Protein AF-A0A2M9E9L6-F1 (afdb_monomer)

Radius of gyration: 20.83 Å; Cα contacts (8 Å, |Δi|>4): 170; chains: 1; bounding box: 74×51×31 Å

Nearest PDB structures (foldseek):
  2jn8-assembly1_A  TM=4.006E-01  e=9.683E+00  Salmonella enterica subsp. enterica serovar Typhimurium

Mean predicted aligned error: 12.69 Å

Solvent-accessible surface area (backbone atoms only — not comparable to full-atom values): 9141 Å² total; per-residue (Å²): 135,89,84,88,84,89,82,85,83,83,83,78,82,79,83,78,89,73,78,92,71,77,86,67,81,83,75,62,91,82,66,75,85,36,54,53,60,67,62,39,15,19,46,47,18,56,71,64,54,87,64,100,43,71,67,43,35,31,51,41,15,46,14,45,46,52,56,44,73,90,54,90,35,72,74,32,40,70,60,47,53,50,43,58,75,68,61,67,56,66,68,58,46,49,53,21,43,52,30,31,52,30,46,72,73,59,80,42,87,66,57,77,65,50,64,69,18,51,40,82,41,75,68,91,81,72,92,84,64,87,75,61,54,36,75,45,96,74,35,30,26,25,64,78,87,129

Secondary structure (DSSP, 8-state):
----------------------------TTS-----HHHHHHHHHHHH--SS-HHHHHHHHHHHHHTTSSS-----HHHHHHHHHT---HHHHHHHHHHHHHHHTT-S---GGGTT--EEEETTT--SSSPPSEEETTEEEE----

Foldseek 3Di:
DDDDDDDDDDPDDDPDPDDDDDPDPPPPVPFDWDQDQLQQLLLQLLVPVPDPDLLSLLLSLLLSSLQVPPDSGDTCRVSVVVCVVVPPDVVSSVSSSVSNCCNVVVVDDRPPLSNQFNDKDQPDDDPPDPFASDDDPRIGTHHDDD

Structure (mmCIF, N/CA/C/O backbone):
data_AF-A0A2M9E9L6-F1
#
_entry.id   AF-A0A2M9E9L6-F1
#
loop_
_atom_site.group_PDB
_atom_site.id
_atom_site.type_symbol
_atom_site.label_atom_id
_atom_site.label_alt_id
_atom_site.label_comp_id
_atom_site.label_asym_id
_atom_site.label_entity_id
_atom_site.label_seq_id
_atom_site.pdbx_PDB_ins_code
_atom_site.Cartn_x
_atom_site.Cartn_y
_atom_site.Cartn_z
_atom_site.occupancy
_atom_site.B_iso_or_equiv
_atom_site.auth_seq_id
_atom_site.auth_comp_id
_atom_site.auth_asym_id
_atom_site.auth_atom_id
_atom_site.pdbx_PDB_model_num
ATOM 1 N N . MET A 1 1 ? -56.178 -0.144 17.729 1.00 40.50 1 MET A N 1
ATOM 2 C CA . MET A 1 1 ? -54.781 -0.506 17.418 1.00 40.50 1 MET A CA 1
ATOM 3 C C . MET A 1 1 ? -54.014 0.782 17.161 1.00 40.50 1 MET A C 1
ATOM 5 O O . MET A 1 1 ? -54.379 1.508 16.248 1.00 40.50 1 MET A O 1
ATOM 9 N N . ALA A 1 2 ? -53.052 1.102 18.033 1.00 42.97 2 ALA A N 1
ATOM 10 C CA . ALA A 1 2 ? -52.011 2.111 17.805 1.00 42.97 2 ALA A CA 1
ATOM 11 C C . ALA A 1 2 ? -51.017 1.566 16.753 1.00 42.97 2 ALA A C 1
ATOM 13 O O . ALA A 1 2 ? -50.943 0.351 16.588 1.0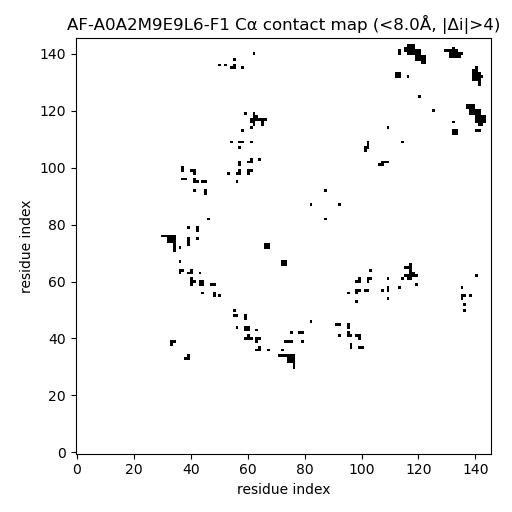0 42.97 2 ALA A O 1
ATOM 14 N N . ILE A 1 3 ? -50.312 2.389 15.974 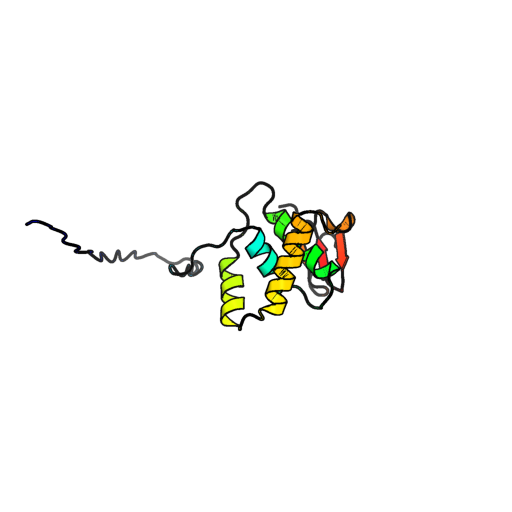1.00 44.84 3 ILE A N 1
ATOM 15 C CA . ILE A 1 3 ? -49.006 2.961 16.341 1.00 44.84 3 ILE A CA 1
ATOM 16 C C . ILE A 1 3 ? -48.778 4.286 15.582 1.00 44.84 3 ILE A C 1
ATOM 18 O O . ILE A 1 3 ? -48.982 4.380 14.374 1.00 44.84 3 ILE A O 1
ATOM 22 N N . LEU A 1 4 ? -48.354 5.289 16.356 1.00 45.16 4 LEU A N 1
ATOM 23 C CA . LEU A 1 4 ? -47.813 6.598 15.979 1.00 45.16 4 LEU A CA 1
ATOM 24 C C . LEU A 1 4 ? -46.447 6.491 15.283 1.00 45.16 4 LEU A C 1
ATOM 26 O O . LEU A 1 4 ? -45.676 5.588 15.591 1.00 45.16 4 LEU A O 1
ATOM 30 N N . GLY A 1 5 ? -46.077 7.496 14.482 1.00 38.19 5 GLY A N 1
ATOM 31 C CA . GLY A 1 5 ? -44.672 7.680 14.099 1.00 38.19 5 GLY A CA 1
ATOM 32 C C . GLY A 1 5 ? -44.402 8.756 13.054 1.00 38.19 5 GLY A C 1
ATOM 33 O O . GLY A 1 5 ? -43.938 8.451 11.965 1.00 38.19 5 GLY A O 1
ATOM 34 N N . LEU A 1 6 ? -44.709 10.006 13.391 1.00 49.12 6 LEU A N 1
ATOM 35 C CA . LEU A 1 6 ? -44.380 11.217 12.638 1.00 49.12 6 LEU A CA 1
ATOM 36 C C . LEU A 1 6 ? -42.847 11.348 12.473 1.00 49.12 6 LEU A C 1
ATOM 38 O O . LEU A 1 6 ? -42.148 11.426 13.478 1.00 49.12 6 LEU A O 1
ATOM 42 N N . TYR A 1 7 ? -42.325 11.448 11.247 1.00 43.78 7 TYR A N 1
ATOM 43 C CA . TYR A 1 7 ? -40.951 11.916 11.006 1.00 43.78 7 TYR A CA 1
ATOM 44 C C . TYR A 1 7 ? -40.972 13.127 10.074 1.00 43.78 7 TYR A C 1
ATOM 46 O O . TYR A 1 7 ? -40.875 13.019 8.855 1.00 43.78 7 TYR A O 1
ATOM 54 N N . ALA A 1 8 ? -41.121 14.302 10.684 1.00 49.31 8 ALA A N 1
ATOM 55 C CA . ALA A 1 8 ? -40.757 15.573 10.080 1.00 49.31 8 ALA A CA 1
ATOM 56 C C . ALA A 1 8 ? -39.266 15.807 10.358 1.00 49.31 8 ALA A C 1
ATOM 58 O O . ALA A 1 8 ? -38.882 15.972 11.515 1.00 49.31 8 ALA A O 1
ATOM 59 N N . LEU A 1 9 ? -38.423 15.814 9.324 1.00 48.72 9 LEU A N 1
ATOM 60 C CA . LEU A 1 9 ? -37.043 16.286 9.445 1.00 48.72 9 LEU A CA 1
ATOM 61 C C . LEU A 1 9 ? -36.946 17.684 8.839 1.00 48.72 9 LEU A C 1
ATOM 63 O O . LEU A 1 9 ? -37.051 17.889 7.632 1.00 48.72 9 LEU A O 1
ATOM 67 N N . ILE A 1 10 ? -36.804 18.647 9.743 1.00 50.03 10 ILE A N 1
ATOM 68 C CA . ILE A 1 10 ? -36.589 20.066 9.490 1.00 50.03 10 ILE A CA 1
ATOM 69 C C . ILE A 1 10 ? -35.174 20.230 8.922 1.00 50.03 10 ILE A C 1
ATOM 71 O O . ILE A 1 10 ? -34.191 20.003 9.624 1.00 50.03 10 ILE A O 1
ATOM 75 N N . ALA A 1 11 ? -35.060 20.638 7.658 1.00 44.47 11 ALA A N 1
ATOM 76 C CA . ALA A 1 11 ? -33.795 21.061 7.066 1.00 44.47 11 ALA A CA 1
ATOM 77 C C . ALA A 1 11 ? -33.554 22.546 7.384 1.00 44.47 11 ALA A C 1
ATOM 79 O O . ALA A 1 11 ? -33.914 23.434 6.614 1.00 44.47 11 ALA A O 1
ATOM 80 N N . THR A 1 12 ? -32.963 22.840 8.540 1.00 45.19 12 THR A N 1
ATOM 81 C CA . THR A 1 12 ? -32.396 24.169 8.808 1.00 45.19 12 THR A CA 1
ATOM 82 C C . THR A 1 12 ? -31.059 24.305 8.085 1.00 45.19 12 THR A C 1
ATOM 84 O O . THR A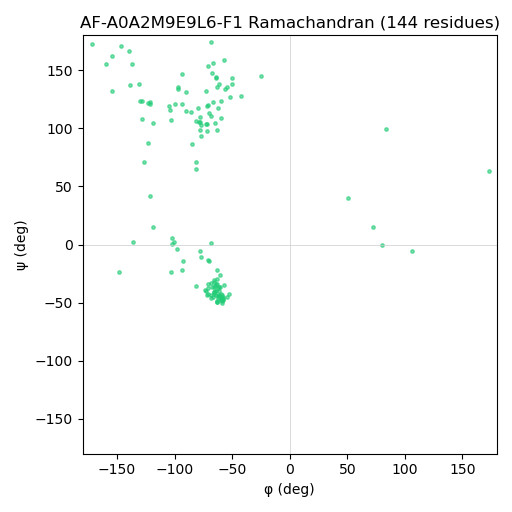 1 12 ? -30.045 23.777 8.535 1.00 45.19 12 THR A O 1
ATOM 87 N N . ALA A 1 13 ? -31.053 25.029 6.964 1.00 43.72 13 ALA A N 1
ATOM 88 C CA . ALA A 1 13 ? -29.832 25.498 6.320 1.00 43.72 13 ALA A CA 1
ATOM 89 C C . ALA A 1 13 ? -29.226 26.637 7.158 1.00 43.72 13 ALA A C 1
ATOM 91 O O . ALA A 1 13 ? -29.718 27.765 7.143 1.00 43.72 13 ALA A O 1
ATOM 92 N N . ILE A 1 14 ? -28.164 26.347 7.910 1.00 48.03 14 ILE A N 1
ATOM 93 C CA . ILE A 1 14 ? -27.351 27.388 8.544 1.00 48.03 14 ILE A CA 1
ATOM 94 C C . ILE A 1 14 ? -26.452 27.981 7.454 1.00 48.03 14 ILE A C 1
ATOM 96 O O . ILE A 1 14 ? -25.477 27.364 7.032 1.00 48.03 14 ILE A O 1
ATOM 100 N N . VAL A 1 15 ? -26.781 29.187 6.988 1.00 43.91 15 VAL A N 1
ATOM 101 C CA . VAL A 1 15 ? -25.885 29.984 6.140 1.00 43.91 15 VAL A CA 1
ATOM 102 C C . VAL A 1 15 ? -24.811 30.592 7.038 1.00 43.91 15 VAL A C 1
ATOM 104 O O . VAL A 1 15 ? -24.998 31.663 7.615 1.00 43.91 15 VAL A O 1
ATOM 107 N N . VAL A 1 16 ? -23.672 29.911 7.170 1.00 48.97 16 VAL A N 1
ATOM 108 C CA . VAL A 1 16 ? -22.464 30.517 7.739 1.00 48.97 16 VAL A CA 1
ATOM 109 C C . VAL A 1 16 ? -21.818 31.372 6.650 1.00 48.97 16 VAL A C 1
ATOM 111 O O . VAL A 1 16 ? -21.209 30.858 5.715 1.00 48.97 16 VAL A O 1
ATOM 114 N N . ARG A 1 17 ? -21.948 32.699 6.752 1.00 49.47 17 ARG A N 1
ATOM 115 C CA . ARG A 1 17 ? -21.057 33.624 6.037 1.00 49.47 17 ARG A CA 1
ATOM 116 C C . ARG A 1 17 ? -19.685 33.574 6.715 1.00 49.47 17 ARG A C 1
ATOM 118 O O . ARG A 1 17 ? -19.488 34.221 7.738 1.00 49.47 17 ARG A O 1
ATOM 125 N N . GLY A 1 18 ? -18.764 32.794 6.153 1.00 40.31 18 GLY A N 1
ATOM 126 C CA . GLY A 1 18 ? -17.349 32.772 6.526 1.00 40.31 18 GLY A CA 1
ATOM 127 C C . GLY A 1 18 ? -16.515 33.591 5.543 1.00 40.31 18 GLY A C 1
ATOM 128 O O . GLY A 1 18 ? -16.534 33.339 4.341 1.00 40.31 18 GLY A O 1
ATOM 129 N N . THR A 1 19 ? -15.826 34.604 6.059 1.00 55.56 19 THR A N 1
ATOM 130 C CA . THR A 1 19 ? -14.842 35.445 5.366 1.00 55.56 19 THR A CA 1
ATOM 131 C C . THR A 1 19 ? -13.582 34.654 5.005 1.00 55.56 19 THR A C 1
ATOM 133 O O . THR A 1 19 ? -13.196 33.753 5.742 1.00 55.56 19 THR A O 1
ATOM 136 N N . GLY A 1 20 ? -12.953 35.019 3.885 1.00 58.00 20 GLY A N 1
ATOM 137 C CA . GLY A 1 20 ? -11.860 34.299 3.228 1.00 58.00 20 GLY A CA 1
ATOM 138 C C . GLY A 1 20 ? -10.751 33.720 4.113 1.00 58.00 20 GLY A C 1
ATOM 139 O O . GLY A 1 20 ? -10.097 34.431 4.871 1.00 58.00 20 GLY A O 1
ATOM 140 N N . HIS A 1 21 ? -10.497 32.434 3.902 1.00 46.31 21 HIS A N 1
ATOM 141 C CA . HIS A 1 21 ? -9.195 31.767 3.885 1.00 46.31 21 HIS A CA 1
ATOM 142 C C . HIS A 1 21 ? -9.385 30.456 3.105 1.00 46.31 21 HIS A C 1
ATOM 144 O O . HIS A 1 21 ? -10.525 30.014 2.971 1.00 46.31 21 HIS A O 1
ATOM 150 N N . ASP A 1 22 ? -8.303 29.939 2.524 1.00 50.59 22 ASP A N 1
ATOM 151 C CA . ASP A 1 22 ? -8.204 28.821 1.568 1.00 50.59 22 ASP A CA 1
ATOM 152 C C . ASP A 1 22 ? -9.329 27.771 1.586 1.00 50.59 22 ASP A C 1
ATOM 154 O O . ASP A 1 22 ? -9.821 27.410 2.659 1.00 50.59 22 ASP A O 1
ATOM 158 N N . PRO A 1 23 ? -9.716 27.204 0.421 1.00 48.25 23 PRO A N 1
ATOM 159 C CA . PRO A 1 23 ? -10.699 26.135 0.403 1.00 48.25 23 PRO A CA 1
ATOM 160 C C . PRO A 1 23 ? -10.167 24.963 1.231 1.00 48.25 23 PRO A C 1
ATOM 162 O O . PRO A 1 23 ? -9.230 24.268 0.834 1.00 48.25 23 PRO A O 1
ATOM 165 N N . ALA A 1 24 ? -10.784 24.754 2.395 1.00 49.69 24 ALA A N 1
ATOM 166 C CA . ALA A 1 24 ? -10.629 23.534 3.160 1.00 49.69 24 ALA A CA 1
ATOM 167 C C . ALA A 1 24 ? -10.877 22.340 2.222 1.00 49.69 24 ALA A C 1
ATOM 169 O O . ALA A 1 24 ? -11.732 22.435 1.330 1.00 49.69 24 ALA A O 1
ATOM 170 N N . PRO A 1 25 ? -10.143 21.227 2.387 1.00 49.69 25 PRO A N 1
ATOM 171 C CA . PRO A 1 25 ? -10.382 20.035 1.592 1.00 49.69 25 PRO A CA 1
ATOM 172 C C . PRO A 1 25 ? -11.868 19.679 1.672 1.00 49.69 25 PRO A C 1
ATOM 174 O O . PRO A 1 25 ? -12.442 19.602 2.759 1.00 49.69 25 PRO A O 1
ATOM 177 N N . VAL A 1 26 ? -12.497 19.523 0.505 1.00 52.47 26 VAL A N 1
ATOM 178 C CA . VAL A 1 26 ? -13.894 19.103 0.399 1.00 52.47 26 VAL A CA 1
ATOM 179 C C . VAL A 1 26 ? -13.980 17.696 0.978 1.00 52.47 26 VAL A C 1
ATOM 181 O O . VAL A 1 26 ? -13.635 16.717 0.320 1.00 52.47 26 VAL A O 1
ATOM 184 N N . VAL A 1 27 ? -14.402 17.609 2.237 1.00 51.69 27 VAL A N 1
ATOM 185 C CA . VAL A 1 27 ? -14.839 16.359 2.849 1.00 51.69 27 VAL A CA 1
ATOM 186 C C . VAL A 1 27 ? -16.177 16.039 2.201 1.00 51.69 27 VAL A C 1
ATOM 188 O O . VAL A 1 27 ? -17.170 16.704 2.484 1.00 51.69 27 VAL A O 1
ATOM 191 N N . ASP A 1 28 ? -16.189 15.080 1.277 1.00 49.00 28 ASP A N 1
ATOM 192 C CA . ASP A 1 28 ? -17.430 14.525 0.743 1.00 49.00 28 ASP A CA 1
ATOM 193 C C . ASP A 1 28 ? -18.105 13.723 1.872 1.00 49.00 28 ASP A C 1
ATOM 195 O O . ASP A 1 28 ? -17.573 12.686 2.280 1.00 49.00 28 ASP A O 1
ATOM 199 N N . PRO A 1 29 ? -19.243 14.185 2.423 1.00 50.19 29 PRO A N 1
ATOM 200 C CA . PRO A 1 29 ? -19.866 13.569 3.593 1.00 50.19 29 PRO A CA 1
ATOM 201 C C . PRO A 1 29 ? -20.455 12.173 3.318 1.00 50.19 29 PRO A C 1
ATOM 203 O O . PRO A 1 29 ? -21.039 11.575 4.221 1.00 50.19 29 PRO A O 1
ATOM 206 N N . GLY A 1 30 ? -20.337 11.646 2.093 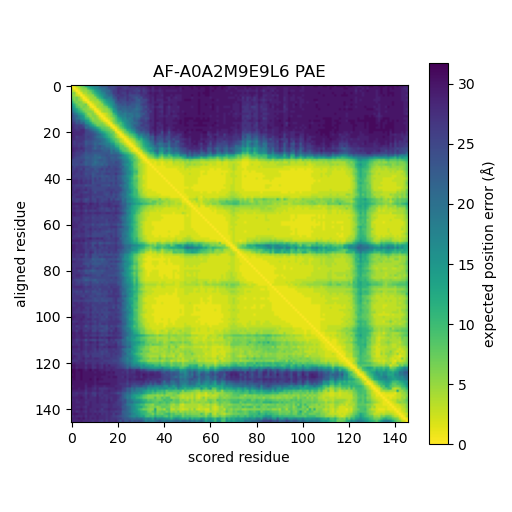1.00 57.97 30 GLY A N 1
ATOM 207 C CA . GLY A 1 30 ? -20.860 10.336 1.705 1.00 57.97 30 GLY A CA 1
ATOM 208 C C . GLY A 1 30 ? -19.894 9.152 1.832 1.00 57.97 30 GLY A C 1
ATOM 209 O O . GLY A 1 30 ? -20.361 8.014 1.764 1.00 57.97 30 GLY A O 1
ATOM 210 N N . ILE A 1 31 ? -18.582 9.367 2.002 1.00 59.44 31 ILE A N 1
ATOM 211 C CA . ILE A 1 31 ? -17.608 8.261 2.069 1.00 59.44 31 ILE A CA 1
ATOM 212 C C . ILE A 1 31 ? -17.174 8.040 3.525 1.00 59.44 31 ILE A C 1
ATOM 214 O O . ILE A 1 31 ? -16.558 8.932 4.110 1.00 59.44 31 ILE A O 1
ATOM 218 N N . PRO A 1 32 ? -17.474 6.875 4.130 1.00 77.06 32 PRO A N 1
ATOM 219 C CA . PRO A 1 32 ? -17.002 6.571 5.473 1.00 77.06 32 PRO A CA 1
ATOM 220 C C . PRO A 1 32 ? -15.473 6.512 5.492 1.00 77.06 32 PRO A C 1
ATOM 222 O O . PRO A 1 32 ? -14.866 5.896 4.619 1.00 77.06 32 PRO A O 1
ATOM 225 N N . THR A 1 33 ? -14.873 7.129 6.510 1.00 86.69 33 THR A N 1
ATOM 226 C CA . THR A 1 33 ? -13.435 7.065 6.782 1.00 86.69 33 THR A CA 1
ATOM 227 C C . THR A 1 33 ? -12.975 5.613 6.928 1.00 86.69 33 THR A C 1
ATOM 229 O O . THR A 1 33 ? -13.583 4.823 7.654 1.00 86.69 33 THR A O 1
ATOM 232 N N . VAL A 1 34 ? -11.870 5.272 6.271 1.00 89.06 34 VAL A N 1
ATOM 233 C CA . VAL A 1 34 ? -11.252 3.950 6.262 1.00 89.06 34 VAL A CA 1
ATOM 234 C C . VAL A 1 34 ? -9.855 4.083 6.847 1.00 89.06 34 VAL A C 1
ATOM 236 O O . VAL A 1 34 ? -8.929 4.546 6.192 1.00 89.06 34 VAL A O 1
ATOM 239 N N . THR A 1 35 ? -9.711 3.639 8.092 1.00 91.75 35 THR A N 1
ATOM 240 C CA . THR A 1 35 ? -8.445 3.617 8.848 1.00 91.75 35 THR A CA 1
ATOM 241 C C . THR A 1 35 ? -8.045 2.196 9.242 1.00 91.75 35 THR A C 1
ATOM 243 O O . THR A 1 35 ? -7.215 1.990 10.124 1.00 91.75 35 THR A O 1
ATOM 246 N N . GLN A 1 36 ? -8.656 1.174 8.633 1.00 92.50 36 GLN A N 1
ATOM 247 C CA . GLN A 1 36 ? -8.338 -0.210 8.965 1.00 92.50 36 GLN A CA 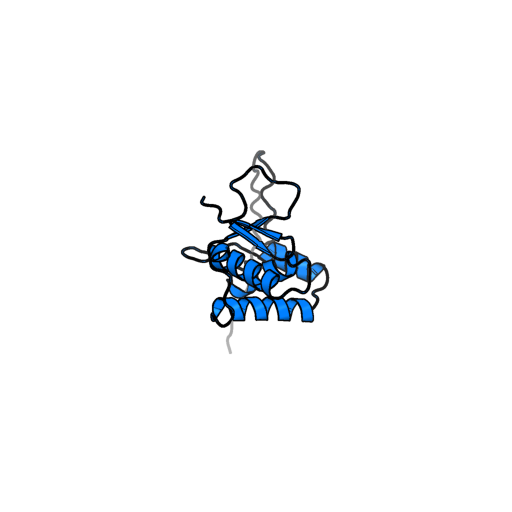1
ATOM 248 C C . GLN A 1 36 ? -6.939 -0.569 8.424 1.00 92.50 36 GLN A C 1
ATOM 250 O O . GLN A 1 36 ? -6.768 -0.561 7.199 1.00 92.50 36 GLN A O 1
ATOM 255 N N . PRO A 1 37 ? -5.965 -0.954 9.282 1.00 94.19 37 PRO A N 1
ATOM 256 C CA . PRO A 1 37 ? -4.559 -1.101 8.888 1.00 94.19 37 PRO A CA 1
ATOM 257 C C . PRO A 1 37 ? -4.366 -2.023 7.687 1.00 94.19 37 PRO A C 1
ATOM 259 O O . PRO A 1 37 ? -3.691 -1.670 6.724 1.00 94.19 37 PRO A O 1
ATOM 262 N N . ARG A 1 38 ? -5.044 -3.176 7.701 1.00 96.12 38 ARG A N 1
ATOM 263 C CA . ARG A 1 38 ? -5.000 -4.159 6.616 1.00 96.12 38 ARG A CA 1
ATOM 264 C C . ARG A 1 38 ? -5.435 -3.572 5.271 1.00 96.12 38 ARG A C 1
ATOM 266 O O . ARG A 1 38 ? -4.769 -3.771 4.260 1.00 96.12 38 ARG A O 1
ATOM 273 N N . VAL A 1 39 ? -6.557 -2.849 5.258 1.00 95.94 39 VAL A N 1
ATOM 274 C CA . VAL A 1 39 ? -7.126 -2.276 4.028 1.00 95.94 39 VAL A CA 1
ATOM 275 C C . VAL A 1 39 ? -6.219 -1.172 3.503 1.00 95.94 39 VAL A C 1
ATOM 277 O O . VAL A 1 39 ? -5.885 -1.163 2.322 1.00 95.94 39 VAL A O 1
ATOM 280 N N . CYS A 1 40 ? -5.767 -0.277 4.375 1.00 96.00 40 CYS A N 1
ATOM 281 C CA . CYS A 1 40 ? -4.930 0.841 3.967 1.00 96.00 40 CYS A CA 1
ATOM 282 C C . CYS A 1 40 ? -3.516 0.418 3.556 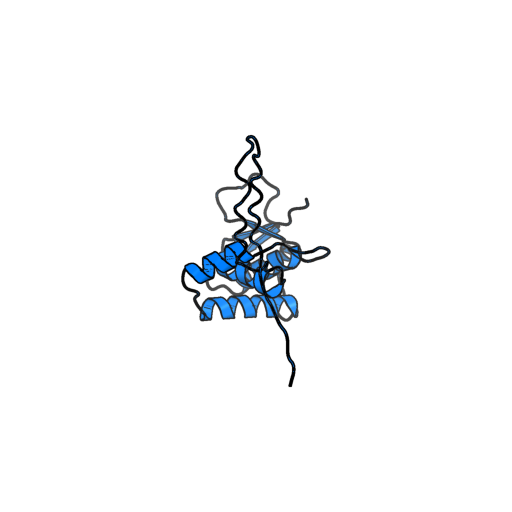1.00 96.00 40 CYS A C 1
ATOM 284 O O . CYS A 1 40 ? -2.965 0.973 2.605 1.00 96.00 40 CYS A O 1
ATOM 286 N N . ALA A 1 41 ? -2.951 -0.614 4.184 1.00 96.38 41 ALA A N 1
ATOM 287 C CA . ALA A 1 41 ? -1.708 -1.214 3.715 1.00 96.38 41 ALA A CA 1
ATOM 288 C C . ALA A 1 41 ? -1.877 -1.845 2.324 1.00 96.38 41 ALA A C 1
ATOM 290 O O . ALA A 1 41 ? -1.023 -1.659 1.458 1.00 96.38 41 ALA A O 1
ATOM 291 N N . ALA A 1 42 ? -3.007 -2.504 2.055 1.00 97.81 42 ALA A N 1
ATOM 292 C CA . ALA A 1 42 ? -3.286 -3.056 0.731 1.00 97.81 42 ALA A CA 1
ATOM 293 C C . ALA A 1 42 ? -3.499 -1.963 -0.330 1.00 97.81 42 ALA A C 1
ATOM 295 O O . ALA A 1 42 ? -3.031 -2.113 -1.457 1.00 97.81 42 ALA A O 1
ATOM 296 N N . VAL A 1 43 ? -4.125 -0.835 0.027 1.00 97.31 43 VAL A N 1
ATOM 297 C CA . VAL A 1 43 ? -4.218 0.359 -0.836 1.00 97.31 43 VAL A CA 1
ATOM 298 C C . VAL A 1 43 ? -2.828 0.879 -1.210 1.00 97.31 43 VAL A C 1
ATOM 300 O O . VAL A 1 43 ? -2.589 1.173 -2.385 1.00 97.31 43 VAL A O 1
ATOM 303 N N . ALA A 1 44 ? -1.898 0.943 -0.252 1.00 96.12 44 ALA A N 1
ATOM 304 C CA . ALA A 1 44 ? -0.521 1.358 -0.512 1.00 96.12 44 ALA A CA 1
ATOM 305 C C . ALA A 1 44 ? 0.186 0.390 -1.474 1.00 96.12 44 ALA A C 1
ATOM 307 O O . ALA A 1 44 ? 0.719 0.827 -2.496 1.00 96.12 44 ALA A O 1
ATOM 308 N N . VAL A 1 45 ? 0.116 -0.923 -1.217 1.00 96.81 45 VAL A N 1
ATOM 309 C CA . VAL A 1 45 ? 0.707 -1.952 -2.093 1.00 96.81 45 VAL A CA 1
ATOM 310 C C . VAL A 1 45 ? 0.116 -1.878 -3.501 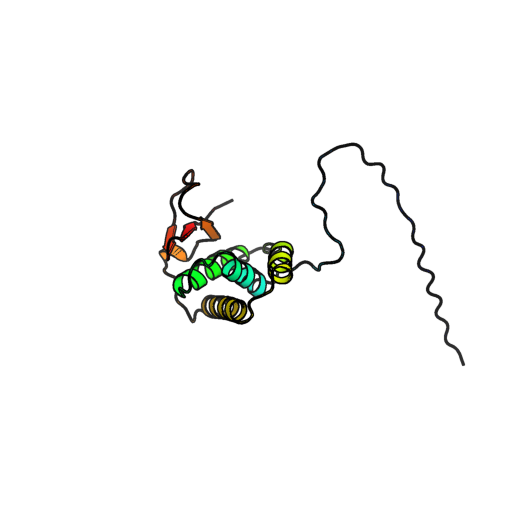1.00 96.81 45 VAL A C 1
ATOM 312 O O . VAL A 1 45 ? 0.861 -1.806 -4.477 1.00 96.81 45 VAL A O 1
ATOM 315 N N . TYR A 1 46 ? -1.213 -1.821 -3.622 1.00 96.50 46 TYR A N 1
ATOM 316 C CA . TYR A 1 46 ? -1.898 -1.725 -4.912 1.00 96.50 46 TYR A CA 1
ATOM 317 C C . TYR A 1 46 ? -1.508 -0.459 -5.684 1.00 96.50 46 TYR A C 1
ATOM 319 O O . TYR A 1 46 ? -1.411 -0.479 -6.909 1.00 96.50 46 TYR A O 1
ATOM 327 N N . SER A 1 47 ? -1.288 0.660 -4.999 1.00 94.38 47 SER A N 1
ATOM 328 C CA . SER A 1 47 ? -0.983 1.929 -5.664 1.00 94.38 47 SER A CA 1
ATOM 329 C C . SER A 1 47 ? 0.486 2.053 -6.059 1.00 94.38 47 SER A C 1
ATOM 331 O O . SER A 1 47 ? 0.785 2.621 -7.107 1.00 94.38 47 SER A O 1
ATOM 333 N N . GLN A 1 48 ? 1.398 1.527 -5.239 1.00 92.69 48 GLN A N 1
ATOM 334 C CA . GLN A 1 48 ? 2.833 1.805 -5.348 1.00 92.69 48 GLN A CA 1
ATOM 335 C C . GLN A 1 48 ? 3.641 0.681 -5.991 1.00 92.69 48 GLN A C 1
ATOM 337 O O . GLN A 1 48 ? 4.713 0.957 -6.527 1.00 92.69 48 GLN A O 1
ATOM 342 N N . ALA A 1 49 ? 3.160 -0.565 -5.965 1.00 91.38 49 ALA A N 1
ATOM 343 C CA . ALA A 1 49 ? 3.860 -1.673 -6.603 1.00 91.38 49 ALA A CA 1
ATOM 344 C C . ALA A 1 49 ? 3.973 -1.439 -8.116 1.00 91.38 49 ALA A C 1
ATOM 346 O O . ALA A 1 49 ? 2.961 -1.357 -8.822 1.00 91.38 49 ALA A O 1
ATOM 347 N N . THR A 1 50 ? 5.209 -1.330 -8.602 1.00 82.25 50 THR A N 1
ATOM 348 C CA . THR A 1 50 ? 5.530 -1.013 -10.000 1.00 82.25 50 THR A CA 1
ATOM 349 C C . THR A 1 50 ? 5.735 -2.259 -10.847 1.00 82.25 50 THR A C 1
ATOM 351 O O . THR A 1 50 ? 5.596 -2.201 -12.067 1.00 82.25 50 THR A O 1
ATOM 354 N N . ILE A 1 51 ? 6.049 -3.387 -10.210 1.00 84.12 51 ILE A N 1
ATOM 355 C CA . ILE A 1 51 ? 6.271 -4.673 -10.863 1.00 84.12 51 ILE A CA 1
ATOM 356 C C . ILE A 1 51 ? 5.649 -5.805 -10.047 1.00 84.12 51 ILE A C 1
ATOM 358 O O . ILE A 1 51 ? 5.298 -5.636 -8.882 1.00 84.12 51 ILE A O 1
ATOM 362 N N . TYR A 1 52 ? 5.538 -6.986 -10.654 1.00 84.12 52 TYR A N 1
ATOM 363 C CA . TYR A 1 52 ? 5.131 -8.195 -9.944 1.00 84.12 52 TYR A CA 1
ATOM 364 C C . TYR A 1 52 ? 6.322 -8.817 -9.201 1.00 84.12 52 TYR A C 1
ATOM 366 O O . TYR A 1 52 ? 6.845 -9.853 -9.605 1.00 84.12 52 TYR A O 1
ATOM 374 N N . ASP A 1 53 ? 6.762 -8.153 -8.133 1.00 88.75 53 ASP A N 1
ATOM 375 C CA . ASP A 1 53 ? 7.804 -8.637 -7.228 1.00 88.75 53 ASP A CA 1
ATOM 376 C C . ASP A 1 53 ? 7.260 -8.738 -5.803 1.00 88.75 53 ASP A C 1
ATOM 378 O O . ASP A 1 53 ? 6.780 -7.766 -5.217 1.00 88.75 53 ASP A O 1
ATOM 382 N N . TRP A 1 54 ? 7.336 -9.944 -5.243 1.00 90.88 54 TRP A N 1
ATOM 383 C CA . TRP A 1 54 ? 6.777 -10.226 -3.926 1.00 90.88 54 TRP A CA 1
ATOM 384 C C . TRP A 1 54 ? 7.495 -9.451 -2.815 1.00 90.88 54 TRP A C 1
ATOM 386 O O . TRP A 1 54 ? 6.855 -8.970 -1.879 1.00 90.88 54 TRP A O 1
ATOM 396 N N . SER A 1 55 ? 8.810 -9.263 -2.945 1.00 90.44 55 SER A N 1
ATOM 397 C CA . SER A 1 55 ? 9.605 -8.511 -1.971 1.00 90.44 55 SER A CA 1
ATOM 398 C C . SER A 1 55 ? 9.186 -7.040 -1.952 1.00 90.44 55 SER A C 1
ATOM 400 O O . SER A 1 55 ? 9.011 -6.463 -0.882 1.00 90.44 55 SER A O 1
ATOM 402 N N . GLN A 1 56 ? 8.952 -6.440 -3.124 1.00 91.50 56 GLN A N 1
ATOM 403 C CA . GLN A 1 56 ? 8.454 -5.072 -3.252 1.00 91.50 56 GLN A CA 1
ATOM 404 C C . GLN A 1 56 ? 7.094 -4.909 -2.564 1.00 91.50 56 GLN A C 1
ATOM 406 O O . GLN A 1 56 ? 6.920 -3.981 -1.774 1.00 91.50 56 GLN A O 1
ATOM 411 N N . HIS A 1 57 ? 6.153 -5.828 -2.807 1.00 95.31 57 HIS A N 1
ATOM 412 C CA . HIS A 1 57 ? 4.849 -5.811 -2.139 1.00 95.31 57 HIS A CA 1
ATOM 413 C C . HIS A 1 57 ? 4.990 -5.887 -0.614 1.00 95.31 57 HIS A C 1
ATOM 415 O O . HIS A 1 57 ? 4.376 -5.096 0.101 1.00 95.31 57 HIS A O 1
ATOM 421 N N . ALA A 1 58 ? 5.827 -6.798 -0.117 1.00 94.75 58 ALA A N 1
ATOM 422 C CA . ALA A 1 58 ? 6.029 -6.986 1.313 1.00 94.75 58 ALA A CA 1
ATOM 423 C C . ALA A 1 58 ? 6.667 -5.761 1.991 1.00 94.75 58 ALA A C 1
ATOM 425 O O . ALA A 1 58 ? 6.257 -5.377 3.086 1.00 94.75 58 ALA A O 1
ATOM 426 N N . VAL A 1 59 ? 7.641 -5.103 1.350 1.00 93.94 59 VAL A N 1
ATOM 427 C CA . VAL A 1 59 ? 8.264 -3.900 1.927 1.00 93.94 59 VAL A CA 1
ATOM 428 C C . VAL A 1 59 ? 7.307 -2.704 1.913 1.00 93.94 59 VAL A C 1
ATOM 430 O O . VAL A 1 59 ? 7.259 -1.969 2.898 1.00 93.94 59 VAL A O 1
ATOM 433 N N . ILE A 1 60 ? 6.484 -2.538 0.870 1.00 95.25 60 ILE A N 1
ATOM 434 C CA . ILE A 1 60 ? 5.418 -1.520 0.867 1.00 95.25 60 ILE A CA 1
ATOM 435 C C . ILE A 1 60 ? 4.398 -1.805 1.981 1.00 95.25 60 ILE A C 1
ATOM 437 O O . ILE A 1 60 ? 4.033 -0.894 2.725 1.00 95.25 60 ILE A O 1
ATOM 441 N N . ALA A 1 61 ? 3.981 -3.065 2.148 1.00 95.88 61 ALA A N 1
ATOM 442 C CA . ALA A 1 61 ? 3.074 -3.468 3.220 1.00 95.88 61 ALA A CA 1
ATOM 443 C C . ALA A 1 61 ? 3.663 -3.160 4.605 1.00 95.88 61 ALA A C 1
ATOM 445 O O . ALA A 1 61 ? 2.989 -2.547 5.430 1.00 95.88 61 ALA A O 1
ATOM 446 N N . ARG A 1 62 ? 4.937 -3.506 4.847 1.00 95.00 62 ARG A N 1
ATOM 447 C CA . ARG A 1 62 ? 5.644 -3.166 6.094 1.00 95.00 62 ARG A CA 1
ATOM 448 C C . ARG A 1 62 ? 5.675 -1.659 6.325 1.00 95.00 62 ARG A C 1
ATOM 450 O O . ARG A 1 62 ? 5.380 -1.226 7.435 1.00 95.00 62 ARG A O 1
ATOM 457 N N . ALA A 1 63 ? 5.991 -0.879 5.290 1.00 93.12 63 ALA A N 1
ATOM 458 C CA . ALA A 1 63 ? 6.029 0.575 5.382 1.00 93.12 63 ALA A CA 1
ATOM 459 C C . ALA A 1 63 ? 4.680 1.153 5.819 1.00 93.12 63 ALA A C 1
ATOM 461 O O . ALA A 1 63 ? 4.622 1.967 6.737 1.00 93.12 63 ALA A O 1
ATOM 462 N N . ALA A 1 64 ? 3.595 0.687 5.201 1.00 94.19 64 ALA A N 1
ATOM 463 C CA . ALA A 1 64 ? 2.253 1.138 5.528 1.00 94.19 64 ALA A CA 1
ATOM 464 C C . ALA A 1 64 ? 1.807 0.687 6.927 1.00 94.19 64 ALA A C 1
ATOM 466 O O . ALA A 1 64 ? 1.270 1.499 7.673 1.00 94.19 64 ALA A O 1
ATOM 467 N N . LEU A 1 65 ? 2.062 -0.568 7.316 1.00 93.94 65 LEU A N 1
ATOM 468 C CA . LEU A 1 65 ? 1.708 -1.089 8.643 1.00 93.94 65 LEU A CA 1
ATOM 469 C C . LEU A 1 65 ? 2.454 -0.367 9.774 1.00 93.94 65 LEU A C 1
ATOM 471 O O . LEU A 1 65 ? 1.884 -0.141 10.840 1.00 93.94 65 LEU A O 1
ATOM 475 N N . ASN A 1 66 ? 3.699 0.057 9.544 1.00 92.19 66 ASN A N 1
ATOM 476 C CA . ASN A 1 66 ? 4.468 0.814 10.531 1.00 92.19 66 ASN A CA 1
ATOM 477 C C . ASN A 1 66 ? 3.837 2.178 10.881 1.00 92.19 66 ASN A C 1
ATOM 479 O O . ASN A 1 66 ? 4.078 2.673 11.977 1.00 92.19 66 ASN A O 1
ATOM 483 N N . LEU A 1 67 ? 2.981 2.749 10.020 1.00 89.31 67 LEU A N 1
ATOM 484 C CA . LEU A 1 67 ? 2.236 3.988 10.306 1.00 89.31 67 LEU A CA 1
ATOM 485 C C . LEU A 1 67 ? 1.121 3.809 11.349 1.00 89.31 67 LEU A C 1
ATOM 487 O O . LEU A 1 67 ? 0.581 4.794 11.839 1.00 89.31 67 LEU A O 1
ATOM 491 N N . TYR A 1 68 ? 0.761 2.567 11.678 1.00 88.50 68 TYR A N 1
ATOM 492 C CA . TYR A 1 68 ? -0.301 2.236 12.634 1.00 88.50 68 TYR A CA 1
ATOM 493 C C . TYR A 1 68 ? 0.245 1.821 14.005 1.00 88.50 68 TYR A C 1
ATOM 495 O O . TYR A 1 68 ? -0.524 1.491 14.909 1.00 88.50 68 TYR A O 1
ATOM 503 N N . GLN A 1 69 ? 1.569 1.809 14.187 1.00 83.06 69 GLN A N 1
ATOM 504 C CA . GLN A 1 69 ? 2.164 1.464 15.473 1.00 83.06 69 GLN A CA 1
ATOM 505 C C . GLN A 1 69 ? 2.071 2.651 16.441 1.00 83.06 69 GLN A C 1
ATOM 507 O O . GLN A 1 69 ? 2.910 3.544 16.419 1.00 83.06 69 GLN A O 1
ATOM 512 N N . GLY A 1 70 ? 1.063 2.630 17.319 1.00 66.75 70 GLY A N 1
ATOM 513 C CA . GLY A 1 70 ? 0.952 3.533 18.474 1.00 66.75 70 GLY A CA 1
ATOM 514 C C . GLY A 1 70 ? -0.093 4.647 18.370 1.00 66.75 70 GLY A C 1
ATOM 515 O O . GLY A 1 70 ? -0.327 5.320 19.369 1.00 66.75 70 GLY A O 1
ATOM 516 N N . GLU A 1 71 ? -0.758 4.817 17.224 1.00 71.38 71 GLU A N 1
ATOM 517 C CA . GLU A 1 71 ? -1.742 5.884 16.990 1.00 71.38 71 GLU A CA 1
ATOM 518 C C . GLU A 1 71 ? -2.884 5.432 16.062 1.00 71.38 71 GLU A C 1
ATOM 520 O O . GLU A 1 71 ? -2.840 4.360 15.453 1.00 71.38 71 GLU A O 1
ATOM 525 N N . THR A 1 72 ? -3.919 6.270 15.937 1.00 72.56 72 THR A N 1
ATOM 526 C CA . THR A 1 72 ? -4.926 6.141 14.876 1.00 72.56 72 THR A CA 1
ATOM 527 C C . THR A 1 72 ? -4.234 6.392 13.538 1.00 72.56 72 THR A C 1
ATOM 529 O O . THR A 1 72 ? -3.889 7.529 13.229 1.00 72.56 72 THR A O 1
ATOM 532 N N . GLY A 1 73 ? -3.982 5.334 12.765 1.00 80.38 73 GLY A N 1
ATOM 533 C CA . GLY A 1 73 ? -3.240 5.463 11.512 1.00 80.38 73 GLY A CA 1
ATOM 534 C C . GLY A 1 73 ? -3.992 6.228 10.410 1.00 80.38 73 GLY A C 1
ATOM 535 O O . GLY A 1 73 ? -5.151 6.617 10.585 1.00 80.38 73 GLY A O 1
ATOM 536 N N . PRO A 1 74 ? -3.323 6.477 9.271 1.00 87.31 74 PRO A N 1
ATOM 537 C CA . PRO A 1 74 ? -3.801 7.394 8.237 1.00 87.31 74 PRO A CA 1
ATOM 538 C C . PRO A 1 74 ? -5.111 6.942 7.573 1.00 87.31 74 PRO A C 1
ATOM 540 O O . PRO A 1 74 ? -5.309 5.760 7.305 1.00 87.31 74 PRO A O 1
ATOM 543 N N . ASP A 1 75 ? -5.982 7.897 7.236 1.00 91.06 75 ASP A N 1
ATOM 544 C CA . ASP A 1 75 ? -7.174 7.637 6.420 1.00 91.06 75 ASP A CA 1
ATOM 545 C C . ASP A 1 75 ? -6.784 7.348 4.963 1.00 91.06 75 ASP A C 1
ATOM 547 O O . ASP A 1 75 ? -6.195 8.194 4.288 1.00 91.06 75 ASP A O 1
ATOM 551 N N . CYS A 1 76 ? -7.142 6.163 4.465 1.00 93.94 76 CYS A N 1
ATOM 552 C CA . CYS A 1 76 ? -6.892 5.754 3.083 1.00 93.94 76 CYS A CA 1
ATOM 553 C C . CYS A 1 76 ? -8.122 5.846 2.167 1.00 93.94 76 CYS A C 1
ATOM 555 O O . CYS A 1 76 ? -8.045 5.447 1.001 1.00 93.94 76 CYS A O 1
ATOM 557 N N . SER A 1 77 ? -9.253 6.375 2.648 1.00 93.31 77 SER A N 1
ATOM 558 C CA . SER A 1 77 ? -10.491 6.505 1.858 1.00 93.31 77 SER A CA 1
ATOM 559 C C . SER A 1 77 ? -10.301 7.222 0.519 1.00 93.31 77 SER A C 1
ATOM 561 O O . SER A 1 77 ? -10.855 6.744 -0.475 1.00 93.31 77 SER A O 1
ATOM 563 N N . PRO A 1 78 ? -9.526 8.326 0.425 1.00 93.44 78 PRO A N 1
ATOM 564 C CA . PRO A 1 78 ? -9.333 9.020 -0.847 1.00 93.44 78 PRO A CA 1
ATOM 565 C C . PRO A 1 78 ? -8.667 8.135 -1.909 1.00 93.44 78 PRO A C 1
ATOM 567 O O . PRO A 1 78 ? -9.129 8.076 -3.054 1.00 93.44 78 PRO A O 1
ATOM 570 N N . ASP A 1 79 ? -7.624 7.401 -1.521 1.00 93.12 79 ASP A N 1
ATOM 571 C CA . ASP A 1 79 ? -6.876 6.524 -2.421 1.00 93.12 79 ASP A CA 1
ATOM 572 C C . ASP A 1 79 ? -7.678 5.272 -2.782 1.00 93.12 79 ASP A C 1
ATOM 574 O O . ASP A 1 79 ? -7.730 4.886 -3.952 1.00 93.12 79 ASP A O 1
ATOM 578 N N . LEU A 1 80 ? -8.398 4.689 -1.819 1.00 93.94 80 LEU A N 1
ATOM 579 C CA . LEU A 1 80 ? -9.324 3.592 -2.086 1.00 93.94 80 LEU A CA 1
ATOM 580 C C . LEU A 1 80 ? -10.416 4.018 -3.078 1.00 93.94 80 LEU A C 1
ATOM 582 O O . LEU A 1 80 ? -10.685 3.315 -4.051 1.00 93.94 80 LEU A O 1
ATOM 586 N N . ALA A 1 81 ? -11.010 5.199 -2.891 1.00 92.75 81 ALA A N 1
ATOM 587 C CA . ALA A 1 81 ? -12.024 5.724 -3.799 1.00 92.75 81 ALA A CA 1
ATOM 588 C C . ALA A 1 81 ? -11.467 5.984 -5.207 1.00 92.75 81 ALA A C 1
ATOM 590 O O . ALA A 1 81 ? -12.191 5.807 -6.190 1.00 92.75 81 ALA A O 1
ATOM 591 N N . LYS A 1 82 ? -10.200 6.400 -5.326 1.00 93.81 82 LYS A N 1
ATOM 592 C CA . LYS A 1 82 ? -9.511 6.554 -6.615 1.00 93.81 82 LYS A CA 1
ATOM 593 C C . LYS A 1 82 ? -9.309 5.205 -7.305 1.00 93.81 82 LYS A C 1
ATOM 595 O O . LYS A 1 82 ? -9.599 5.097 -8.494 1.00 93.81 82 LYS A O 1
ATOM 600 N N . ILE A 1 83 ? -8.871 4.184 -6.567 1.00 93.94 83 ILE A N 1
ATOM 601 C CA . ILE A 1 83 ? -8.719 2.818 -7.083 1.00 93.94 83 ILE A CA 1
ATOM 602 C C . ILE A 1 83 ? -10.060 2.293 -7.608 1.00 93.94 83 ILE A C 1
ATOM 604 O O . ILE A 1 83 ? -10.137 1.832 -8.745 1.00 93.94 83 ILE A O 1
ATOM 608 N N . LEU A 1 84 ? -11.125 2.402 -6.808 1.00 93.62 84 LEU A N 1
ATOM 609 C CA . LEU A 1 84 ? -12.453 1.905 -7.174 1.00 93.62 84 LEU A CA 1
ATOM 610 C C . LEU A 1 84 ? -13.002 2.608 -8.423 1.00 93.62 84 LEU A C 1
ATOM 612 O O . LEU A 1 84 ? -13.506 1.947 -9.329 1.00 93.62 84 LEU A O 1
ATOM 616 N N . ARG A 1 85 ? -12.849 3.937 -8.509 1.00 94.56 85 ARG A N 1
ATOM 617 C CA . ARG A 1 85 ? -13.249 4.723 -9.689 1.00 94.56 85 ARG A CA 1
ATOM 618 C C . ARG A 1 85 ? -12.433 4.393 -10.940 1.00 94.56 85 ARG A C 1
ATOM 620 O O . ARG A 1 85 ? -12.960 4.508 -12.041 1.00 94.56 85 ARG A O 1
ATOM 627 N N . GLY A 1 86 ? -11.172 3.995 -10.778 1.00 92.19 86 GLY A N 1
ATOM 628 C CA . GLY A 1 86 ? -10.282 3.614 -11.877 1.00 92.19 86 GLY A CA 1
ATOM 629 C C . GLY A 1 86 ? -10.528 2.214 -12.449 1.00 92.19 86 GLY A C 1
ATOM 630 O O . GLY A 1 86 ? -9.900 1.864 -13.442 1.00 92.19 86 GLY A O 1
ATOM 631 N N . GLY A 1 87 ? -11.426 1.429 -11.846 1.00 91.50 87 GLY A N 1
ATOM 632 C CA . GLY A 1 87 ? -11.602 0.015 -12.165 1.00 91.50 87 GLY A CA 1
ATOM 633 C C . GLY A 1 87 ? -10.591 -0.836 -11.400 1.00 91.50 87 GLY A C 1
ATOM 634 O O . GLY A 1 87 ? -9.427 -0.950 -11.780 1.00 91.50 87 GLY A O 1
ATOM 635 N N . LEU A 1 88 ? -11.044 -1.430 -10.297 1.00 93.50 88 LEU A N 1
ATOM 636 C CA . LEU A 1 88 ? -10.230 -2.318 -9.472 1.00 93.50 88 LEU A CA 1
ATOM 637 C C . LEU A 1 88 ? -9.880 -3.600 -10.243 1.00 93.50 88 LEU A C 1
ATOM 639 O O . LEU A 1 88 ? -10.770 -4.360 -10.626 1.00 93.50 88 LEU A O 1
ATOM 643 N N . ASP A 1 89 ? -8.587 -3.887 -10.384 1.00 95.75 89 ASP A N 1
ATOM 644 C CA . ASP A 1 89 ? -8.108 -5.216 -10.758 1.00 95.75 89 ASP A CA 1
ATOM 645 C C . ASP A 1 89 ? -8.172 -6.123 -9.522 1.00 95.75 89 ASP A C 1
ATOM 647 O O . ASP A 1 89 ? -7.409 -5.965 -8.563 1.00 95.75 89 ASP A O 1
ATOM 651 N N . THR A 1 90 ? -9.102 -7.076 -9.535 1.00 95.38 90 THR A N 1
ATOM 652 C CA . THR A 1 90 ? -9.366 -7.962 -8.396 1.00 95.38 90 THR A CA 1
ATOM 653 C C . THR A 1 90 ? -8.202 -8.900 -8.082 1.00 95.38 90 THR A C 1
ATOM 655 O O . THR A 1 90 ? -7.968 -9.200 -6.912 1.00 95.38 90 THR A O 1
ATOM 658 N N . LEU A 1 91 ? -7.431 -9.330 -9.086 1.00 94.69 91 LEU A N 1
ATOM 659 C CA . LEU A 1 91 ? -6.264 -10.192 -8.882 1.00 94.69 91 LEU A CA 1
ATOM 660 C C . LEU A 1 91 ? -5.120 -9.409 -8.245 1.00 94.69 91 LEU A C 1
ATOM 662 O O . LEU A 1 91 ? -4.478 -9.890 -7.309 1.00 94.69 91 LEU A O 1
ATOM 666 N N . ARG A 1 92 ? -4.868 -8.188 -8.725 1.00 95.06 92 ARG A N 1
ATOM 667 C CA . ARG A 1 92 ? -3.853 -7.305 -8.141 1.00 95.06 92 ARG A CA 1
ATOM 668 C C . ARG A 1 92 ? -4.234 -6.882 -6.723 1.00 95.06 92 ARG A C 1
ATOM 670 O O . ARG A 1 92 ? -3.363 -6.819 -5.860 1.00 95.06 92 ARG A O 1
ATOM 677 N N . TRP A 1 93 ? -5.522 -6.663 -6.469 1.00 96.62 93 TRP A N 1
ATOM 678 C CA . TRP A 1 93 ? -6.044 -6.395 -5.132 1.00 96.62 93 TRP A CA 1
ATOM 679 C C . TRP A 1 93 ? -5.845 -7.570 -4.174 1.00 96.62 93 TRP A C 1
ATOM 681 O O . TRP A 1 93 ? -5.315 -7.376 -3.084 1.00 96.62 93 TRP A O 1
ATOM 691 N N . GLN A 1 94 ? -6.194 -8.793 -4.587 1.00 97.00 94 GLN A N 1
ATOM 692 C CA . GLN A 1 94 ? -5.993 -9.972 -3.744 1.00 97.00 94 GLN A CA 1
ATOM 693 C C . GLN A 1 94 ? -4.513 -10.168 -3.397 1.00 97.00 94 GLN A C 1
ATOM 695 O O . GLN A 1 94 ? -4.180 -10.367 -2.237 1.00 97.00 94 GLN A O 1
ATOM 700 N N . ARG A 1 95 ? -3.606 -9.992 -4.364 1.00 95.62 95 ARG A N 1
ATOM 701 C CA . ARG A 1 95 ? -2.153 -10.064 -4.121 1.00 95.62 95 ARG A CA 1
ATOM 702 C C . ARG A 1 95 ? -1.657 -9.012 -3.131 1.00 95.62 95 ARG A C 1
ATOM 704 O O . ARG A 1 95 ? -0.742 -9.288 -2.360 1.00 95.62 95 ARG A O 1
ATOM 711 N N . ALA A 1 96 ? -2.226 -7.807 -3.172 1.00 97.50 96 ALA A N 1
ATOM 712 C CA . ALA A 1 96 ? -1.907 -6.762 -2.208 1.00 97.50 96 ALA A CA 1
ATOM 713 C C . ALA A 1 96 ? -2.337 -7.172 -0.792 1.00 97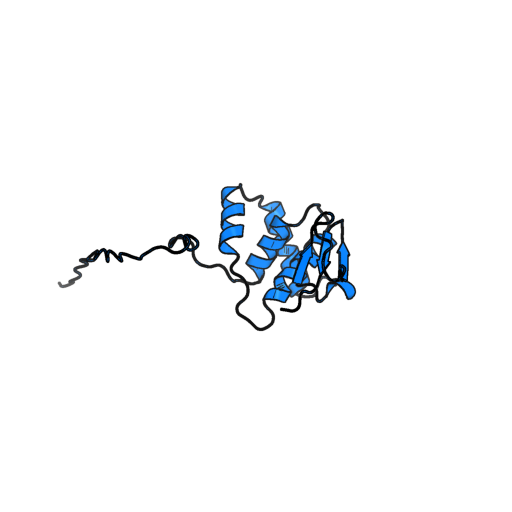.50 96 ALA A C 1
ATOM 715 O O . ALA A 1 96 ? -1.559 -7.012 0.144 1.00 97.50 96 ALA A O 1
ATOM 716 N N . LEU A 1 97 ? -3.532 -7.753 -0.648 1.00 97.88 97 LEU A N 1
ATOM 717 C CA . LEU A 1 97 ? -4.009 -8.298 0.624 1.00 97.88 97 LEU A CA 1
ATOM 718 C C . LEU A 1 97 ? -3.129 -9.450 1.121 1.00 97.88 97 LEU A C 1
ATOM 720 O O . LEU A 1 97 ? -2.727 -9.434 2.279 1.00 97.88 97 LEU A O 1
ATOM 724 N N . ASP A 1 98 ? -2.773 -10.394 0.249 1.00 97.31 98 ASP A N 1
ATOM 725 C CA . ASP A 1 98 ? -1.943 -11.547 0.612 1.00 97.31 98 ASP A CA 1
ATOM 726 C C . ASP A 1 98 ? -0.557 -11.111 1.117 1.00 97.31 98 ASP A C 1
ATOM 728 O O . ASP A 1 98 ? -0.042 -11.663 2.087 1.00 97.31 98 ASP A O 1
ATOM 732 N N . ALA A 1 99 ? 0.046 -10.092 0.495 1.00 96.81 99 ALA A N 1
ATOM 733 C CA . ALA A 1 99 ? 1.322 -9.541 0.946 1.00 96.81 99 ALA A CA 1
ATOM 734 C C . ALA A 1 99 ? 1.212 -8.874 2.326 1.00 96.81 99 ALA A C 1
ATOM 736 O O . ALA A 1 99 ? 2.099 -9.043 3.163 1.00 96.81 99 ALA A O 1
ATOM 737 N N . VAL A 1 100 ? 0.124 -8.140 2.580 1.00 97.56 100 VAL A N 1
ATOM 738 C CA . VAL A 1 100 ? -0.145 -7.534 3.892 1.00 97.56 100 VAL A CA 1
ATOM 739 C C . VAL A 1 100 ? -0.325 -8.613 4.952 1.00 97.56 100 VAL A C 1
ATOM 741 O O . VAL A 1 100 ? 0.345 -8.561 5.981 1.00 97.56 100 VAL A O 1
ATOM 744 N N . ASP A 1 101 ? -1.158 -9.615 4.678 1.00 97.44 101 ASP A N 1
ATOM 745 C CA . ASP A 1 101 ? -1.434 -10.711 5.606 1.00 97.44 101 ASP A CA 1
ATOM 746 C C . ASP A 1 101 ? -0.160 -11.521 5.900 1.00 97.44 101 ASP A C 1
ATOM 748 O O . ASP A 1 101 ? 0.084 -11.911 7.043 1.00 97.44 101 ASP A O 1
ATOM 752 N N . ALA A 1 102 ? 0.708 -11.726 4.904 1.00 97.06 102 ALA A N 1
ATOM 753 C CA . ALA A 1 102 ? 1.979 -12.419 5.094 1.00 97.06 102 ALA A CA 1
ATOM 754 C C . ALA A 1 102 ? 2.955 -11.646 6.002 1.00 97.06 102 ALA A C 1
ATOM 756 O O . ALA A 1 102 ? 3.619 -12.233 6.858 1.00 97.06 102 ALA A O 1
ATOM 757 N N . VAL A 1 103 ? 3.027 -10.322 5.845 1.00 95.94 103 VAL A N 1
ATOM 758 C CA . VAL A 1 103 ? 3.896 -9.445 6.649 1.00 95.94 103 VAL A CA 1
ATOM 759 C C . VAL A 1 103 ? 3.368 -9.265 8.072 1.00 95.94 103 VAL A C 1
ATOM 761 O O . VAL A 1 103 ? 4.167 -9.236 9.014 1.00 95.94 103 VAL A O 1
ATOM 764 N N . ASP A 1 104 ? 2.049 -9.141 8.228 1.00 94.81 104 ASP A N 1
ATOM 765 C CA . ASP A 1 104 ? 1.374 -8.964 9.518 1.00 94.81 104 ASP A CA 1
ATOM 766 C C . ASP A 1 104 ? 1.418 -10.249 10.356 1.00 94.81 104 ASP A C 1
ATOM 768 O O . ASP A 1 104 ? 1.769 -10.222 11.533 1.00 94.81 104 ASP A O 1
ATOM 772 N N . SER A 1 105 ? 1.188 -11.404 9.721 1.00 95.56 105 SER A N 1
ATOM 773 C CA . SER A 1 105 ? 1.338 -12.718 10.365 1.00 95.56 105 SER A CA 1
ATOM 774 C C . SER A 1 105 ? 2.789 -13.108 10.663 1.00 95.56 105 SER A C 1
ATOM 776 O O . SER A 1 105 ? 3.023 -14.067 11.397 1.00 95.56 105 SER A O 1
ATOM 778 N N . GLY A 1 106 ? 3.767 -12.411 10.074 1.00 93.12 106 GLY A N 1
ATOM 779 C CA . GLY A 1 106 ? 5.183 -12.771 10.156 1.00 93.12 106 GLY A CA 1
ATOM 780 C C . GLY A 1 106 ? 5.562 -14.014 9.341 1.00 93.12 106 GLY A C 1
ATOM 781 O O . GLY A 1 106 ? 6.638 -14.563 9.542 1.00 93.12 106 GLY A O 1
ATOM 782 N N . SER A 1 107 ? 4.706 -14.471 8.420 1.00 94.19 107 SER A N 1
ATOM 783 C CA . SER A 1 107 ? 5.025 -15.586 7.512 1.00 94.19 107 SER A CA 1
ATOM 784 C C . SER A 1 107 ? 5.948 -15.184 6.355 1.00 94.19 107 SER A C 1
ATOM 786 O O . SER A 1 107 ? 6.475 -16.053 5.659 1.00 94.19 107 SER A O 1
ATOM 788 N N . TYR A 1 108 ? 6.174 -13.881 6.166 1.00 91.31 108 TYR A N 1
ATOM 789 C CA . TYR A 1 108 ? 7.193 -13.352 5.269 1.00 91.31 108 TYR A CA 1
ATOM 790 C C . TYR A 1 108 ? 8.176 -12.433 6.005 1.00 91.31 108 TYR A C 1
ATOM 792 O O . TYR A 1 108 ? 7.796 -11.392 6.552 1.00 91.31 108 TYR A O 1
ATOM 800 N N . ASP A 1 109 ? 9.460 -12.791 5.948 1.00 88.56 109 ASP A N 1
ATOM 801 C CA . ASP A 1 109 ? 10.544 -12.028 6.560 1.00 88.56 109 ASP A CA 1
ATOM 802 C C . ASP A 1 109 ? 10.977 -10.859 5.670 1.00 88.56 109 ASP A C 1
ATOM 804 O O . ASP A 1 109 ? 11.668 -11.010 4.661 1.00 88.56 109 ASP A O 1
ATOM 808 N N . VAL A 1 110 ? 10.594 -9.651 6.081 1.00 88.69 110 VAL A N 1
ATOM 809 C CA . VAL A 1 110 ? 11.099 -8.414 5.480 1.00 88.69 110 VAL A CA 1
ATOM 810 C C . VAL A 1 110 ? 12.555 -8.207 5.918 1.00 88.69 110 VAL A C 1
ATOM 812 O O . VAL A 1 110 ? 12.831 -8.292 7.118 1.00 88.69 110 VAL A O 1
ATOM 815 N N . PRO A 1 111 ? 13.493 -7.893 4.997 1.00 86.25 111 PRO A N 1
ATOM 816 C CA . PRO A 1 111 ? 14.889 -7.655 5.351 1.00 86.25 111 PRO A CA 1
ATOM 817 C C . PRO A 1 111 ? 15.030 -6.655 6.499 1.00 86.25 111 PRO A C 1
ATOM 819 O O . PRO A 1 111 ? 14.366 -5.618 6.505 1.00 86.25 111 PRO A O 1
ATOM 822 N N . LEU A 1 112 ? 15.938 -6.925 7.443 1.00 84.88 112 LEU A N 1
ATOM 823 C CA . LEU A 1 112 ? 16.084 -6.115 8.660 1.00 84.88 112 LEU A CA 1
ATOM 824 C C . LEU A 1 112 ? 16.355 -4.631 8.355 1.00 84.88 112 LEU A C 1
ATOM 826 O O . LEU A 1 112 ? 15.845 -3.754 9.046 1.00 84.88 112 LEU A O 1
ATOM 830 N N . ALA A 1 113 ? 17.094 -4.354 7.275 1.00 84.69 113 ALA A N 1
ATOM 831 C CA . ALA A 1 113 ? 17.347 -2.998 6.786 1.00 84.69 113 ALA A CA 1
ATOM 832 C C . ALA A 1 113 ? 16.061 -2.241 6.395 1.00 84.69 113 ALA A C 1
ATOM 834 O O . ALA A 1 113 ? 16.024 -1.022 6.478 1.00 84.69 113 ALA A O 1
ATOM 835 N N . CYS A 1 114 ? 14.998 -2.952 6.012 1.00 87.12 114 CYS A N 1
ATOM 836 C CA . CYS A 1 114 ? 13.693 -2.392 5.670 1.00 87.12 114 CYS A CA 1
ATOM 837 C C . CYS A 1 114 ? 12.682 -2.448 6.829 1.00 87.12 114 CYS A C 1
ATOM 839 O O . CYS A 1 114 ? 11.555 -1.986 6.681 1.00 87.12 114 CYS A O 1
ATOM 841 N N . ALA A 1 115 ? 13.019 -3.037 7.979 1.00 87.00 115 ALA A N 1
ATOM 842 C CA . ALA A 1 115 ? 12.023 -3.337 9.010 1.00 87.00 115 ALA A CA 1
ATOM 843 C C . ALA A 1 115 ? 11.352 -2.081 9.599 1.00 87.00 115 ALA A C 1
ATOM 845 O O . ALA A 1 115 ? 10.193 -2.137 10.006 1.00 87.00 115 ALA A O 1
ATOM 846 N N . ARG A 1 116 ? 12.072 -0.952 9.628 1.00 85.19 116 ARG A N 1
ATOM 847 C CA . ARG A 1 116 ? 11.619 0.318 10.222 1.00 85.19 116 ARG A CA 1
ATOM 848 C C . ARG A 1 116 ? 11.105 1.335 9.209 1.00 85.19 116 ARG A C 1
ATOM 850 O O . ARG A 1 116 ? 10.737 2.438 9.601 1.00 85.19 116 ARG A O 1
ATOM 857 N N . VAL A 1 117 ? 11.065 0.985 7.924 1.00 86.94 117 VAL A N 1
ATOM 858 C CA . VAL A 1 117 ? 10.626 1.936 6.901 1.00 86.94 117 VAL A CA 1
ATOM 859 C C . VAL A 1 117 ? 9.165 2.308 7.133 1.00 86.94 117 VAL A C 1
ATOM 861 O O . VAL A 1 117 ? 8.376 1.476 7.571 1.00 86.94 117 VAL A O 1
ATOM 864 N N . ASN A 1 118 ? 8.805 3.556 6.865 1.00 84.06 118 ASN A N 1
ATOM 865 C CA . ASN A 1 118 ? 7.425 4.049 6.941 1.00 84.06 118 ASN A CA 1
ATOM 866 C C . ASN A 1 118 ? 7.058 4.929 5.734 1.00 84.06 118 ASN A C 1
ATOM 868 O O . ASN A 1 118 ? 5.948 5.446 5.640 1.00 84.06 118 ASN A O 1
ATOM 872 N N . ARG A 1 119 ? 7.990 5.083 4.785 1.00 83.88 119 ARG A N 1
ATOM 873 C CA . ARG A 1 119 ? 7.812 5.863 3.566 1.00 83.88 119 ARG A CA 1
ATOM 874 C C . ARG A 1 119 ? 8.415 5.147 2.366 1.00 83.88 119 ARG A C 1
ATOM 876 O O . ARG A 1 119 ? 9.540 4.649 2.427 1.00 83.88 119 ARG A O 1
ATOM 883 N N . VAL A 1 120 ? 7.681 5.175 1.258 1.00 82.06 120 VAL A N 1
ATOM 884 C CA . VAL A 1 120 ? 8.153 4.761 -0.067 1.00 82.06 120 VAL A CA 1
ATOM 885 C C . VAL A 1 120 ? 8.597 5.999 -0.841 1.00 82.06 120 VAL A C 1
ATOM 887 O O . VAL A 1 120 ? 7.913 7.022 -0.847 1.00 82.06 120 VAL A O 1
ATOM 890 N N . VAL A 1 121 ? 9.763 5.916 -1.468 1.00 78.25 121 VAL A N 1
ATOM 891 C CA . VAL A 1 121 ? 10.394 6.969 -2.260 1.00 78.25 121 VAL A CA 1
ATOM 892 C C . VAL A 1 121 ? 10.602 6.431 -3.671 1.00 78.25 121 VAL A C 1
ATOM 894 O O . VAL A 1 121 ? 11.291 5.432 -3.886 1.00 78.25 121 VAL A O 1
ATOM 897 N N . HIS A 1 122 ? 10.008 7.106 -4.650 1.00 66.94 122 HIS A N 1
ATOM 898 C CA . HIS A 1 122 ? 10.253 6.810 -6.055 1.00 66.94 122 HIS A CA 1
ATOM 899 C C . HIS A 1 122 ? 11.585 7.453 -6.466 1.00 66.94 122 HIS A C 1
ATOM 901 O O . HIS A 1 122 ? 11.753 8.669 -6.400 1.00 66.94 122 HIS A O 1
ATOM 907 N N . VAL A 1 123 ? 12.559 6.635 -6.860 1.00 60.19 123 VAL A N 1
ATOM 908 C CA . VAL A 1 123 ? 13.856 7.105 -7.371 1.00 60.19 123 VAL A CA 1
ATOM 909 C C . VAL A 1 123 ? 13.725 7.257 -8.896 1.00 60.19 123 VAL A C 1
ATOM 911 O O . VAL A 1 123 ? 13.238 6.304 -9.505 1.00 60.19 123 VAL A O 1
ATOM 914 N N . PRO A 1 124 ? 14.123 8.378 -9.548 1.00 53.91 124 PRO A N 1
ATOM 915 C CA . PRO A 1 124 ? 14.966 9.484 -9.075 1.00 53.91 124 PRO A CA 1
ATOM 916 C C . PRO A 1 124 ? 14.340 10.885 -9.292 1.00 53.91 124 PRO A C 1
ATOM 918 O O . PRO A 1 124 ? 14.344 11.379 -10.412 1.00 53.91 124 PRO A O 1
ATOM 921 N N . HIS A 1 125 ? 13.890 11.570 -8.234 1.00 48.06 125 HIS A N 1
ATOM 922 C CA . HIS A 1 125 ? 13.672 13.034 -8.267 1.00 48.06 125 HIS A CA 1
ATOM 923 C C . HIS A 1 125 ? 13.905 13.739 -6.916 1.00 48.06 125 HIS A C 1
ATOM 925 O O . HIS A 1 125 ? 14.298 14.902 -6.914 1.00 48.06 125 HIS A O 1
ATOM 931 N N . ASP A 1 126 ? 13.805 13.033 -5.782 1.00 50.25 126 ASP A N 1
ATOM 932 C CA . ASP A 1 126 ? 13.695 13.694 -4.470 1.00 50.25 126 ASP A CA 1
ATOM 933 C C . ASP A 1 126 ? 14.811 13.336 -3.470 1.00 50.25 126 ASP A C 1
ATOM 935 O O . ASP A 1 126 ? 14.561 13.138 -2.280 1.00 50.25 126 ASP A O 1
ATOM 939 N N . ALA A 1 127 ? 16.070 13.253 -3.908 1.00 51.47 127 ALA A N 1
ATOM 940 C CA . ALA A 1 127 ? 17.189 13.052 -2.980 1.00 51.47 127 ALA A CA 1
ATOM 941 C C . ALA A 1 127 ? 17.635 14.375 -2.320 1.00 51.47 127 ALA A C 1
ATOM 943 O O . ALA A 1 127 ? 18.755 14.838 -2.521 1.00 51.47 127 ALA A O 1
ATOM 944 N N . VAL A 1 128 ? 16.757 14.973 -1.508 1.00 46.25 128 VAL A N 1
ATOM 945 C CA . VAL A 1 128 ? 17.117 15.978 -0.489 1.00 46.25 128 VAL A CA 1
ATOM 946 C C . VAL A 1 128 ? 16.548 15.503 0.853 1.00 46.25 128 VAL A C 1
ATOM 948 O O . VAL A 1 128 ? 15.551 16.008 1.357 1.00 46.25 128 VAL A O 1
ATOM 951 N N . GLY A 1 129 ? 17.147 14.447 1.402 1.00 55.34 129 GLY A N 1
ATOM 952 C CA . GLY A 1 129 ? 16.770 13.834 2.677 1.00 55.34 129 GLY A CA 1
ATOM 953 C C . GLY A 1 129 ? 17.783 12.764 3.104 1.00 55.34 129 GLY A C 1
ATOM 954 O O . GLY A 1 129 ? 18.684 12.449 2.320 1.00 55.34 129 GLY A O 1
ATOM 955 N N . PRO A 1 130 ? 17.681 12.208 4.330 1.00 55.00 130 PRO A N 1
ATOM 956 C CA . PRO A 1 130 ? 18.491 11.056 4.719 1.00 55.00 130 PRO A CA 1
ATOM 957 C C . PRO A 1 130 ? 18.303 9.931 3.692 1.00 55.00 130 PRO A C 1
ATOM 959 O O . PRO A 1 130 ? 17.187 9.684 3.232 1.00 55.00 130 PRO A O 1
ATOM 962 N N . GLY A 1 131 ? 19.409 9.301 3.287 1.00 63.34 131 GLY A N 1
ATOM 963 C CA . GLY A 1 131 ? 19.407 8.274 2.245 1.00 63.34 131 GLY A CA 1
ATOM 964 C C . GLY A 1 131 ? 18.467 7.102 2.564 1.00 63.34 131 GLY A C 1
ATOM 965 O O . GLY A 1 131 ? 18.120 6.884 3.728 1.00 63.34 131 GLY A O 1
ATOM 966 N N . PRO A 1 132 ? 18.045 6.335 1.546 1.00 73.56 132 PRO A N 1
ATOM 967 C CA . PRO A 1 132 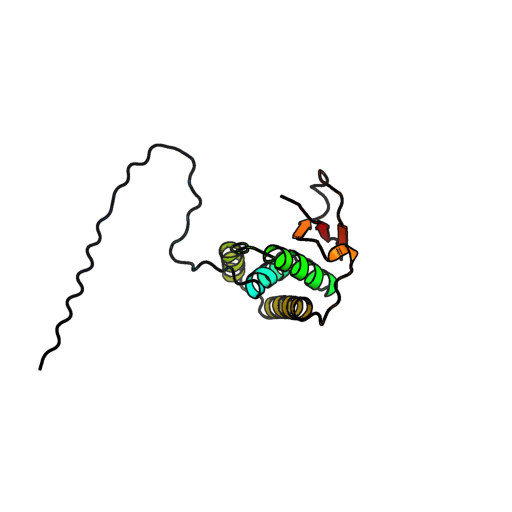? 17.128 5.224 1.756 1.00 73.56 132 PRO A CA 1
ATOM 968 C C . PRO A 1 132 ? 17.735 4.159 2.672 1.00 73.56 132 PRO A C 1
ATOM 970 O O . PRO A 1 132 ? 18.900 3.795 2.524 1.00 73.56 132 PRO A O 1
ATOM 973 N N . GLN A 1 133 ? 16.924 3.635 3.593 1.00 80.00 133 GLN A N 1
ATOM 974 C CA . GLN A 1 133 ? 17.295 2.502 4.444 1.00 80.00 133 GLN A CA 1
ATOM 975 C C . GLN A 1 133 ? 17.408 1.212 3.624 1.00 80.00 133 GLN A C 1
ATOM 977 O O . GLN A 1 133 ? 18.257 0.368 3.910 1.00 80.00 133 GLN A O 1
ATOM 982 N N . CYS A 1 134 ? 16.587 1.067 2.580 1.00 85.56 134 CYS A N 1
ATOM 983 C CA . CYS A 1 134 ? 16.723 -0.020 1.620 1.00 85.56 134 CYS A CA 1
ATOM 984 C C . CYS A 1 134 ? 16.142 0.325 0.242 1.00 85.56 134 CYS A C 1
ATOM 986 O O . CYS A 1 134 ? 15.356 1.262 0.094 1.00 85.56 134 CYS A O 1
ATOM 988 N N . VAL A 1 135 ? 16.544 -0.443 -0.776 1.00 84.00 135 VAL A N 1
ATOM 989 C CA . VAL A 1 135 ? 16.043 -0.341 -2.152 1.00 84.00 135 VAL A CA 1
ATOM 990 C C . VAL A 1 135 ? 15.607 -1.726 -2.612 1.00 84.00 135 VAL A C 1
ATOM 992 O O . VAL A 1 135 ? 16.409 -2.656 -2.589 1.00 84.00 135 VAL A O 1
ATOM 995 N N . ILE A 1 136 ? 14.353 -1.861 -3.038 1.00 82.75 136 ILE A N 1
ATOM 996 C CA . ILE A 1 136 ? 13.784 -3.115 -3.544 1.00 82.75 136 ILE A CA 1
ATOM 997 C C . ILE A 1 136 ? 13.111 -2.829 -4.879 1.00 82.75 136 ILE A C 1
ATOM 999 O O . ILE A 1 136 ? 12.234 -1.969 -4.968 1.00 82.75 136 ILE A O 1
ATOM 1003 N N . ALA A 1 137 ? 13.530 -3.549 -5.923 1.00 81.62 137 ALA A N 1
ATOM 1004 C CA . ALA A 1 137 ? 12.917 -3.469 -7.249 1.00 81.62 137 ALA A CA 1
ATOM 1005 C C . ALA A 1 137 ? 12.759 -2.025 -7.789 1.00 81.62 137 ALA A C 1
ATOM 1007 O O . ALA A 1 137 ? 11.733 -1.664 -8.361 1.00 81.62 137 ALA A O 1
ATOM 1008 N N . GLY A 1 138 ? 13.766 -1.170 -7.572 1.00 74.12 138 GLY A N 1
ATOM 1009 C CA . GLY A 1 138 ? 13.765 0.225 -8.036 1.00 74.12 138 GLY A CA 1
ATOM 1010 C C . GLY A 1 138 ? 12.964 1.212 -7.174 1.00 74.12 138 GLY A C 1
ATOM 1011 O O . GLY A 1 138 ? 12.972 2.404 -7.473 1.00 74.12 138 GLY A O 1
ATOM 1012 N N . LEU A 1 139 ? 12.321 0.760 -6.092 1.00 81.19 139 LEU A N 1
ATOM 1013 C CA . LEU A 1 139 ? 11.746 1.632 -5.065 1.00 81.19 139 LEU A CA 1
ATOM 1014 C C . LEU A 1 139 ? 12.714 1.777 -3.895 1.00 81.19 139 LEU A C 1
ATOM 1016 O O . LEU A 1 139 ? 13.282 0.792 -3.424 1.00 81.19 139 LEU A O 1
ATOM 1020 N N . ALA A 1 140 ? 12.885 3.007 -3.424 1.00 83.56 140 ALA A N 1
ATOM 1021 C CA . ALA A 1 140 ? 13.618 3.321 -2.210 1.00 83.56 140 ALA A CA 1
ATOM 1022 C C . ALA A 1 140 ? 12.655 3.398 -1.024 1.00 83.56 140 ALA A C 1
ATOM 1024 O O . ALA A 1 140 ? 11.520 3.843 -1.162 1.00 83.56 140 ALA A O 1
ATOM 1025 N N . PHE A 1 141 ? 13.115 3.002 0.155 1.00 82.56 141 PHE A N 1
ATOM 1026 C CA . PHE A 1 141 ? 12.316 3.019 1.373 1.00 82.56 141 PHE A CA 1
ATOM 1027 C C . PHE A 1 141 ? 13.099 3.684 2.494 1.00 82.56 141 PHE A C 1
ATOM 1029 O O . PHE A 1 141 ? 14.301 3.451 2.645 1.00 82.56 141 PHE A O 1
ATOM 1036 N N . ALA A 1 142 ? 12.424 4.521 3.273 1.00 83.00 142 ALA A N 1
ATOM 1037 C CA . ALA A 1 142 ? 13.034 5.275 4.358 1.00 83.00 142 ALA A CA 1
ATOM 1038 C C . ALA A 1 142 ? 12.146 5.274 5.606 1.00 83.00 142 ALA A C 1
ATOM 1040 O O . ALA A 1 142 ? 10.925 5.126 5.528 1.00 83.00 142 ALA A O 1
ATOM 1041 N N . GLU A 1 143 ? 12.786 5.461 6.754 1.00 82.31 143 GLU A N 1
ATOM 1042 C CA . GLU A 1 143 ? 12.144 5.843 8.009 1.00 82.31 143 GLU A CA 1
ATOM 1043 C C . GLU A 1 143 ? 12.218 7.366 8.113 1.00 82.31 143 GLU A C 1
ATOM 1045 O O . GLU A 1 143 ? 13.305 7.950 8.099 1.00 82.31 143 GLU A O 1
ATOM 1050 N N . VAL A 1 144 ? 11.066 8.016 8.209 1.00 77.19 144 VAL A N 1
ATOM 1051 C CA . VAL A 1 144 ? 10.966 9.436 8.530 1.00 77.19 144 VAL A CA 1
ATOM 1052 C C . VAL A 1 144 ? 10.509 9.539 9.977 1.00 77.19 144 VAL A C 1
ATOM 1054 O O . VAL A 1 144 ? 9.434 9.049 10.320 1.00 77.19 144 VAL A O 1
ATOM 1057 N N . ARG A 1 145 ? 11.339 10.156 10.821 1.00 67.12 145 ARG A N 1
ATOM 1058 C CA . ARG A 1 145 ? 10.952 10.551 12.177 1.00 67.12 145 ARG A CA 1
ATOM 1059 C C . ARG A 1 145 ? 10.391 11.966 12.103 1.00 67.12 145 ARG A C 1
ATOM 1061 O O . ARG A 1 145 ? 11.121 12.872 11.703 1.00 67.12 145 ARG A O 1
ATOM 1068 N N . SER A 1 146 ? 9.108 12.116 12.408 1.00 54.25 146 SER A N 1
ATOM 1069 C CA . SER A 1 146 ? 8.450 13.407 12.641 1.00 54.25 146 SER A CA 1
ATOM 1070 C C . SER A 1 146 ? 8.713 13.900 14.054 1.00 54.25 146 SER A C 1
ATOM 1072 O O . SER A 1 146 ? 8.645 13.042 14.964 1.00 54.25 146 SER A O 1
#

Sequence (146 aa):
MAILGLYALIATAIVVRGTGHDPAPVVDPGIPTVTQPRVCAAVAVYSQATIYDWSQHAVIARAALNLYQGETGPDCSPDLAKILRGGLDTLRWQRALDAVDAVDSGSYDVPLACARVNRVVHVPHDAVGPGPQCVIAGLAFAEVRS

pLDDT: mean 78.23, std 19.2, range [38.19, 97.88]